Protein AF-A0A9P5WYQ6-F1 (afdb_monomer_lite)

Sequence (105 aa):
MDPIFLPGVKANDLASFIHWFFHLNFDKNTMSEMSEDILMGILVMSCHWGMQDGEAFIKANIKCTVSLSHFLELGGRFKIKEWIGLASQLLISSPLALLKMDNIE

Organism: NCBI:txid1400762

Radius of gyration: 15.63 Å; chains: 1; bounding box: 40×32×45 Å

Secondary structure (DSSP, 8-state):
-PPPP-TT--HHHHHHHHHIIIIITT-GGG-S---HHHHHHHHHHHHHHT-HHHHHHHHHH--TTS-HHHHHHHHHHTT-HHHHHHHHHHHHH-TTHHHHSS---

pLDDT: mean 75.09, std 14.21, range [36.53, 92.25]

Foldseek 3Di:
DDDDDDPPQDPQLVVLQVCCVPPVVPDVPVPDDDDPSSLVSLLVVCLVVVPVVSVVVSVVNVDPLDQLVVLCVCCVVSVVVVSVVVSVVVCVVPVCSNVPSVPDD

Structure (mmCIF, N/CA/C/O backbone):
data_AF-A0A9P5WYQ6-F1
#
_entry.id   AF-A0A9P5WYQ6-F1
#
loop_
_atom_site.group_PDB
_atom_site.id
_atom_site.type_symbol
_atom_site.label_atom_id
_atom_site.label_alt_id
_atom_site.label_comp_id
_atom_site.label_asym_id
_atom_site.label_entity_id
_atom_site.label_seq_id
_atom_site.pdbx_PDB_ins_code
_atom_site.Cartn_x
_atom_site.Cartn_y
_atom_site.Cartn_z
_atom_site.occupancy
_atom_site.B_iso_or_equiv
_atom_site.auth_seq_id
_atom_site.auth_comp_id
_atom_site.auth_asym_id
_atom_site.auth_atom_id
_atom_site.pdbx_PDB_model_num
ATOM 1 N N . MET A 1 1 ? 15.643 -6.422 -27.389 1.00 61.56 1 MET A N 1
ATOM 2 C CA . MET A 1 1 ? 14.795 -6.567 -26.191 1.00 61.56 1 MET A CA 1
ATOM 3 C C . MET A 1 1 ? 13.395 -6.208 -26.609 1.00 61.56 1 MET A C 1
ATOM 5 O O . MET A 1 1 ? 13.224 -5.129 -27.165 1.00 61.56 1 MET A O 1
ATOM 9 N N . ASP A 1 2 ? 12.442 -7.097 -26.367 1.00 80.94 2 ASP A N 1
ATOM 10 C CA . ASP A 1 2 ? 11.032 -6.787 -26.576 1.00 80.94 2 ASP A CA 1
ATOM 11 C C . ASP A 1 2 ? 10.518 -5.953 -25.394 1.00 80.94 2 ASP A C 1
ATOM 13 O O . ASP A 1 2 ? 10.914 -6.209 -24.251 1.00 80.94 2 ASP A O 1
ATOM 17 N N . PRO A 1 3 ? 9.690 -4.924 -25.638 1.00 82.50 3 PRO A N 1
ATOM 18 C CA . PRO A 1 3 ? 9.161 -4.093 -24.569 1.00 82.50 3 PRO A CA 1
ATOM 19 C C . PRO A 1 3 ? 8.214 -4.904 -23.680 1.00 82.50 3 PRO A C 1
ATOM 21 O O . PRO A 1 3 ? 7.327 -5.606 -24.166 1.00 82.50 3 PRO A O 1
ATOM 24 N N . ILE A 1 4 ? 8.377 -4.772 -22.364 1.00 82.88 4 ILE A N 1
ATOM 25 C CA . ILE A 1 4 ? 7.448 -5.350 -21.391 1.00 82.88 4 ILE A CA 1
ATOM 26 C C . ILE A 1 4 ? 6.273 -4.387 -21.230 1.00 82.88 4 ILE A C 1
ATOM 28 O O . ILE A 1 4 ? 6.453 -3.238 -20.826 1.00 82.88 4 ILE A O 1
ATOM 32 N N . PHE A 1 5 ? 5.067 -4.860 -21.540 1.00 84.19 5 PHE A N 1
ATOM 33 C CA . PHE A 1 5 ? 3.835 -4.109 -21.326 1.00 84.19 5 PHE A CA 1
ATOM 34 C C . PHE A 1 5 ? 3.215 -4.485 -19.978 1.00 84.19 5 PHE A C 1
ATOM 36 O O . PHE A 1 5 ? 3.000 -5.663 -19.699 1.00 84.19 5 PHE A O 1
ATOM 43 N N . LEU A 1 6 ? 2.912 -3.478 -19.157 1.00 84.50 6 LEU A N 1
ATOM 44 C CA . LEU A 1 6 ? 2.290 -3.636 -17.842 1.00 84.50 6 LEU A CA 1
ATOM 45 C C . LEU A 1 6 ? 0.842 -3.113 -17.894 1.00 84.50 6 LEU A C 1
ATOM 47 O O . LEU A 1 6 ? 0.600 -1.937 -17.610 1.00 84.50 6 LEU A O 1
ATOM 51 N N . PRO A 1 7 ? -0.134 -3.942 -18.308 1.00 83.50 7 PRO A N 1
ATOM 52 C CA . PRO A 1 7 ? -1.523 -3.512 -18.415 1.00 83.50 7 PRO A CA 1
ATOM 53 C C . PRO A 1 7 ? -2.092 -3.132 -17.044 1.00 83.50 7 PRO A C 1
ATOM 55 O O . PRO A 1 7 ? -1.958 -3.873 -16.074 1.00 83.50 7 PRO A O 1
ATOM 58 N N . GLY A 1 8 ? -2.775 -1.987 -16.978 1.00 82.69 8 GLY A N 1
ATOM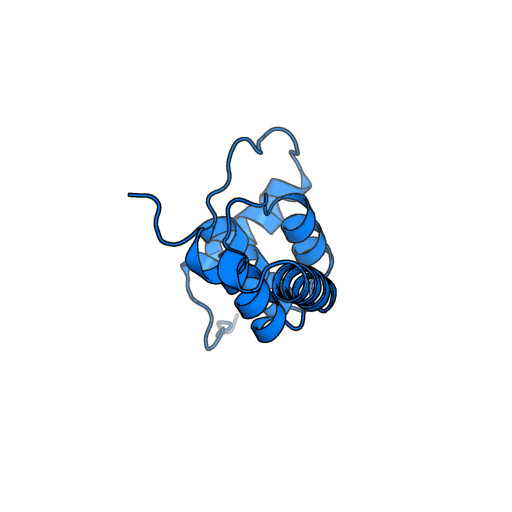 59 C CA . GLY A 1 8 ? -3.462 -1.530 -15.764 1.00 82.69 8 GLY A CA 1
ATOM 60 C C . GLY A 1 8 ? -2.561 -0.883 -14.707 1.00 82.69 8 GLY A C 1
ATOM 61 O O . GLY A 1 8 ? -3.066 -0.484 -13.661 1.00 82.69 8 GLY A O 1
ATOM 62 N N . VAL A 1 9 ? -1.262 -0.735 -14.981 1.00 86.19 9 VAL A N 1
ATOM 63 C CA . VAL A 1 9 ? -0.319 -0.025 -14.111 1.00 86.19 9 VAL A CA 1
ATOM 64 C C . VAL A 1 9 ? -0.236 1.440 -14.528 1.00 86.19 9 VAL A C 1
ATOM 66 O O . VAL A 1 9 ? 0.001 1.752 -15.698 1.00 86.19 9 VAL A O 1
ATOM 69 N N . LYS A 1 10 ? -0.410 2.361 -13.575 1.00 89.81 10 LYS A N 1
ATOM 70 C CA . LYS A 1 10 ? -0.160 3.784 -13.824 1.00 89.81 10 LYS A CA 1
ATOM 71 C C . LYS A 1 10 ? 1.342 4.057 -13.778 1.00 89.81 10 LYS A C 1
ATOM 73 O O . LYS A 1 10 ? 2.054 3.515 -12.937 1.00 89.81 10 LYS A O 1
ATOM 78 N N . ALA A 1 11 ? 1.810 4.960 -14.638 1.00 89.62 11 ALA A N 1
ATOM 79 C CA . ALA A 1 11 ? 3.223 5.341 -14.691 1.00 89.62 11 ALA A CA 1
ATOM 80 C C . ALA A 1 11 ? 3.744 5.873 -13.342 1.00 89.62 11 ALA A C 1
ATOM 82 O O . ALA A 1 11 ? 4.863 5.551 -12.954 1.00 89.62 11 ALA A O 1
ATOM 83 N N . ASN A 1 12 ? 2.919 6.629 -12.611 1.00 90.50 12 ASN A N 1
ATOM 84 C CA . ASN A 1 12 ? 3.286 7.169 -11.301 1.00 90.50 12 ASN A CA 1
ATOM 85 C C . ASN A 1 12 ? 3.459 6.065 -10.247 1.00 90.50 12 ASN A C 1
ATOM 87 O O . ASN A 1 12 ? 4.418 6.115 -9.484 1.00 90.50 12 ASN A O 1
ATOM 91 N N . ASP A 1 13 ? 2.591 5.047 -10.245 1.00 89.94 13 ASP A N 1
ATOM 92 C CA . ASP A 1 13 ? 2.686 3.922 -9.304 1.00 89.94 13 ASP A CA 1
ATOM 93 C C . ASP A 1 13 ? 3.991 3.149 -9.530 1.00 89.94 13 ASP A C 1
ATOM 95 O O . ASP A 1 13 ? 4.731 2.850 -8.590 1.00 89.94 13 ASP A O 1
ATOM 99 N N . LEU A 1 14 ? 4.320 2.907 -10.805 1.00 91.38 14 LEU A N 1
ATOM 100 C CA . LEU A 1 14 ? 5.574 2.278 -11.205 1.00 91.38 14 LEU A CA 1
ATOM 101 C C . LEU A 1 14 ? 6.792 3.127 -10.820 1.00 91.38 14 LEU A C 1
ATOM 103 O O . LEU A 1 14 ? 7.770 2.585 -10.314 1.00 91.38 14 LEU A O 1
ATOM 107 N N . ALA A 1 15 ? 6.747 4.442 -11.037 1.00 90.75 15 ALA A N 1
ATOM 108 C CA . ALA A 1 15 ? 7.846 5.341 -10.693 1.00 90.75 15 ALA A CA 1
ATOM 109 C C . ALA A 1 15 ? 8.108 5.368 -9.178 1.00 90.75 15 ALA A C 1
ATOM 111 O O . ALA A 1 15 ? 9.256 5.206 -8.761 1.00 90.75 15 ALA A O 1
ATOM 112 N N . SER A 1 16 ? 7.056 5.489 -8.362 1.00 88.69 16 SER A N 1
ATOM 113 C CA . SER A 1 16 ? 7.141 5.420 -6.898 1.00 88.69 16 SER A CA 1
ATOM 114 C C . SER A 1 16 ? 7.720 4.089 -6.428 1.00 88.69 16 SER A C 1
ATOM 116 O O . SER A 1 16 ? 8.610 4.064 -5.577 1.00 88.69 16 SER A O 1
ATOM 118 N N . PHE A 1 17 ? 7.274 2.980 -7.024 1.00 90.56 17 PHE A N 1
ATOM 119 C CA . PHE A 1 17 ? 7.800 1.660 -6.704 1.00 90.56 17 PHE A CA 1
ATOM 120 C C . PHE A 1 17 ? 9.274 1.502 -7.090 1.00 90.56 17 PHE A C 1
ATOM 122 O O . PHE A 1 17 ? 10.061 1.036 -6.275 1.00 90.56 17 PHE A O 1
ATOM 129 N N . ILE A 1 18 ? 9.671 1.888 -8.307 1.00 90.44 18 ILE A N 1
ATOM 130 C CA . ILE A 1 18 ? 11.064 1.791 -8.773 1.00 90.44 18 ILE A CA 1
ATOM 131 C C . ILE A 1 18 ? 11.971 2.637 -7.882 1.00 90.44 18 ILE A C 1
ATOM 133 O O . ILE A 1 18 ? 13.019 2.164 -7.444 1.00 90.44 18 ILE A O 1
ATOM 137 N N . HIS A 1 19 ? 11.548 3.863 -7.571 1.00 87.06 19 HIS A N 1
ATOM 138 C CA . HIS A 1 19 ? 12.273 4.740 -6.663 1.00 87.06 19 HIS A CA 1
ATOM 139 C C . HIS A 1 19 ? 12.468 4.072 -5.295 1.00 87.06 19 HIS A C 1
ATOM 141 O O . HIS A 1 19 ? 13.582 4.040 -4.775 1.00 87.06 19 HIS A O 1
ATOM 147 N N . TRP A 1 20 ? 11.417 3.465 -4.738 1.00 87.69 20 TRP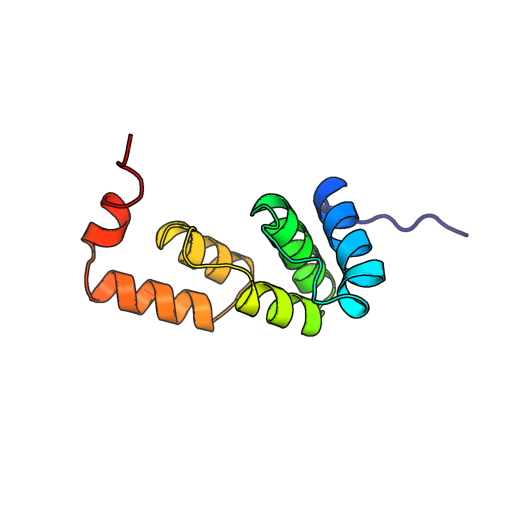 A N 1
ATOM 148 C CA . TRP A 1 20 ? 11.524 2.705 -3.496 1.00 87.69 20 TRP A CA 1
ATOM 149 C C . TRP A 1 20 ? 12.457 1.501 -3.607 1.00 87.69 20 TRP A C 1
ATOM 151 O O . TRP A 1 20 ? 13.383 1.364 -2.808 1.00 87.69 20 TRP A O 1
ATOM 161 N N . PHE A 1 21 ? 12.273 0.670 -4.625 1.00 87.44 21 PHE A N 1
ATOM 162 C CA . PHE A 1 21 ? 13.004 -0.578 -4.790 1.00 87.44 21 PHE A CA 1
ATOM 163 C C . PHE A 1 21 ? 14.519 -0.356 -4.909 1.00 87.44 21 PHE A C 1
ATOM 165 O O . PHE A 1 21 ? 15.304 -1.085 -4.299 1.00 87.44 21 PHE A O 1
ATOM 172 N N . PHE A 1 22 ? 14.932 0.676 -5.654 1.00 84.25 22 PHE A N 1
ATOM 173 C CA . PHE A 1 22 ? 16.346 0.971 -5.886 1.00 84.25 22 PHE A CA 1
ATOM 174 C C . PHE A 1 22 ? 16.987 1.888 -4.838 1.00 84.25 22 PHE A C 1
ATOM 176 O O . PHE A 1 22 ? 18.209 1.845 -4.694 1.00 84.25 22 PHE A O 1
ATOM 183 N N . HIS A 1 23 ? 16.221 2.706 -4.107 1.00 72.56 23 HIS A N 1
ATOM 184 C CA . HIS A 1 23 ? 16.799 3.713 -3.203 1.00 72.56 23 HIS A CA 1
ATOM 185 C C . HIS A 1 23 ? 16.443 3.526 -1.725 1.00 72.56 23 HIS A C 1
ATOM 187 O O . HIS A 1 23 ? 17.267 3.825 -0.864 1.00 72.56 23 HIS A O 1
ATOM 193 N N . LEU A 1 24 ? 15.277 2.967 -1.393 1.00 63.25 24 LEU A N 1
ATOM 194 C CA . LEU A 1 24 ? 14.826 2.846 0.002 1.00 63.25 24 LEU A CA 1
ATOM 195 C C . LEU A 1 24 ? 15.309 1.575 0.709 1.00 63.25 24 LEU A C 1
ATOM 197 O O . LEU A 1 24 ? 15.256 1.504 1.934 1.00 63.25 24 LEU A O 1
ATOM 201 N N . ASN A 1 25 ? 15.889 0.621 -0.025 1.00 56.34 25 ASN A N 1
ATOM 202 C CA . ASN A 1 25 ? 16.661 -0.468 0.581 1.00 56.34 25 ASN A CA 1
ATOM 203 C C . ASN A 1 25 ? 18.007 -0.006 1.177 1.00 56.34 25 ASN A C 1
ATOM 205 O O . ASN A 1 25 ? 18.611 -0.756 1.943 1.00 56.34 25 ASN A O 1
ATOM 209 N N . PHE A 1 26 ? 18.479 1.207 0.853 1.00 50.28 26 PHE A N 1
ATOM 210 C CA . PHE A 1 26 ? 19.831 1.660 1.197 1.00 50.28 26 PHE A CA 1
ATOM 211 C C . PHE A 1 26 ? 19.897 2.775 2.243 1.00 50.28 26 PHE A C 1
ATOM 213 O O . PHE A 1 26 ? 20.902 2.845 2.948 1.00 50.28 26 PHE A O 1
ATOM 220 N N . ASP A 1 27 ? 18.859 3.600 2.406 1.00 53.06 27 ASP A N 1
ATOM 221 C CA . ASP A 1 27 ? 18.911 4.712 3.360 1.00 53.06 27 ASP A CA 1
ATOM 222 C C . ASP A 1 27 ? 17.594 4.889 4.132 1.00 53.06 27 ASP A C 1
ATOM 224 O O . ASP A 1 27 ? 16.592 5.400 3.634 1.00 53.06 27 ASP A O 1
ATOM 228 N N . LYS A 1 28 ? 17.590 4.428 5.389 1.00 52.97 28 LYS A N 1
ATOM 229 C CA . LYS A 1 28 ? 16.430 4.504 6.295 1.00 52.97 28 LYS A CA 1
ATOM 230 C C . LYS A 1 28 ? 16.201 5.919 6.843 1.00 52.97 28 LYS A C 1
ATOM 232 O O . LYS A 1 28 ? 15.136 6.183 7.395 1.00 52.97 28 LYS A O 1
ATOM 237 N N . ASN A 1 29 ? 17.179 6.819 6.702 1.00 48.97 29 ASN A N 1
ATOM 238 C CA . ASN A 1 29 ? 17.143 8.163 7.286 1.00 48.97 29 ASN A CA 1
ATOM 239 C C . ASN A 1 29 ? 16.481 9.213 6.381 1.00 48.97 29 ASN A C 1
ATOM 241 O O . ASN A 1 29 ? 16.220 10.322 6.837 1.00 48.97 29 ASN A O 1
ATOM 245 N N . THR A 1 30 ? 16.159 8.880 5.128 1.00 51.12 30 THR A N 1
ATOM 246 C CA . THR A 1 30 ? 15.481 9.796 4.191 1.00 51.12 30 THR A CA 1
ATOM 247 C C . THR A 1 30 ? 13.955 9.840 4.382 1.00 51.12 30 THR A C 1
ATOM 249 O O . THR A 1 30 ? 13.257 10.527 3.643 1.00 51.12 30 THR A O 1
ATOM 252 N N . MET A 1 31 ? 13.410 9.118 5.369 1.00 54.12 31 MET A N 1
ATOM 253 C CA . MET A 1 31 ? 11.966 9.001 5.618 1.00 54.12 31 MET A CA 1
ATOM 254 C C . MET A 1 31 ? 11.413 10.067 6.574 1.00 54.12 31 MET A C 1
ATOM 256 O O . MET A 1 31 ? 10.785 9.746 7.585 1.00 54.12 31 MET A O 1
ATOM 260 N N . SER A 1 32 ? 11.581 11.345 6.244 1.00 51.25 32 SER A N 1
ATOM 261 C CA . SER A 1 32 ? 10.648 12.360 6.743 1.00 51.25 32 SER A CA 1
ATOM 262 C C . SER A 1 32 ? 9.588 12.606 5.668 1.00 51.25 32 SER A C 1
ATOM 264 O O . SER A 1 32 ? 9.874 13.236 4.659 1.00 51.25 32 SER A O 1
ATOM 266 N N . GLU A 1 33 ? 8.388 12.063 5.898 1.00 60.00 33 GLU A N 1
ATOM 267 C CA . GLU A 1 33 ? 7.135 12.361 5.177 1.00 60.00 33 GLU A CA 1
ATOM 268 C C . GLU A 1 33 ? 7.101 11.976 3.685 1.00 60.00 33 GLU A C 1
ATOM 270 O O . GLU A 1 33 ? 7.126 12.819 2.793 1.00 60.00 33 GLU A O 1
ATOM 275 N N . MET A 1 34 ? 6.960 10.675 3.393 1.00 71.88 34 MET A N 1
ATOM 276 C CA . MET A 1 34 ? 6.427 10.271 2.083 1.00 71.88 34 MET A CA 1
ATOM 277 C C . MET A 1 34 ? 4.940 10.590 2.010 1.00 71.88 34 MET A C 1
ATOM 279 O O . MET A 1 34 ? 4.203 10.306 2.956 1.00 71.88 34 MET A O 1
ATOM 283 N N . SER A 1 35 ? 4.505 11.139 0.875 1.00 79.75 35 SER A N 1
ATOM 284 C CA . SER A 1 35 ? 3.084 11.341 0.616 1.00 79.75 35 SER A CA 1
ATOM 285 C C . SER A 1 35 ? 2.352 10.004 0.489 1.00 79.75 35 SER A C 1
ATOM 287 O O . SER A 1 35 ? 2.930 8.979 0.113 1.00 79.75 35 SER A O 1
ATOM 289 N N . GLU A 1 36 ? 1.053 10.029 0.775 1.00 79.19 36 GLU A N 1
ATOM 290 C CA . GLU A 1 36 ? 0.176 8.868 0.635 1.00 79.19 36 GLU A CA 1
ATOM 291 C C . GLU A 1 36 ? 0.206 8.298 -0.789 1.00 79.19 36 GLU A C 1
ATOM 293 O O . GLU A 1 36 ? 0.336 7.090 -0.953 1.00 79.19 36 GLU A O 1
ATOM 298 N N . ASP A 1 37 ? 0.220 9.154 -1.815 1.00 80.94 37 ASP A N 1
ATOM 299 C CA . ASP A 1 37 ? 0.308 8.737 -3.221 1.00 80.94 37 ASP A CA 1
ATOM 300 C C . ASP A 1 37 ? 1.557 7.893 -3.519 1.00 80.94 37 ASP A C 1
ATOM 302 O O . ASP A 1 37 ? 1.499 6.922 -4.277 1.00 80.94 37 ASP A O 1
ATOM 306 N N . ILE A 1 38 ? 2.697 8.231 -2.905 1.00 85.62 38 ILE A N 1
ATOM 307 C CA . ILE A 1 38 ? 3.941 7.467 -3.069 1.00 85.62 38 ILE A CA 1
ATOM 308 C C . ILE A 1 38 ? 3.796 6.096 -2.407 1.00 85.62 38 ILE A C 1
ATOM 310 O O . ILE A 1 38 ? 4.111 5.075 -3.023 1.00 85.62 38 ILE A O 1
ATOM 314 N N . LEU A 1 39 ? 3.279 6.063 -1.176 1.00 85.69 39 LEU A N 1
ATOM 315 C CA . LEU A 1 39 ? 3.032 4.821 -0.441 1.00 85.69 39 LEU A CA 1
ATOM 316 C C . LEU A 1 39 ? 2.026 3.921 -1.178 1.00 85.69 39 LEU A C 1
ATOM 318 O O . LEU A 1 39 ? 2.228 2.709 -1.265 1.00 85.69 39 LEU A O 1
ATOM 322 N N . MET A 1 40 ? 0.982 4.499 -1.771 1.00 86.69 40 MET A N 1
ATOM 323 C CA . MET A 1 40 ? -0.010 3.766 -2.558 1.00 86.69 40 MET A CA 1
ATOM 324 C C . MET A 1 40 ? 0.573 3.206 -3.849 1.00 86.69 40 MET A C 1
ATOM 326 O O . MET A 1 40 ? 0.317 2.045 -4.168 1.00 86.69 40 MET A O 1
ATOM 330 N N . GLY A 1 41 ? 1.412 3.969 -4.553 1.00 88.69 41 GLY A N 1
ATOM 331 C CA . GLY A 1 41 ? 2.115 3.472 -5.735 1.00 88.69 41 GLY A CA 1
ATOM 332 C C . GLY A 1 41 ? 2.989 2.253 -5.425 1.00 88.69 41 GLY A C 1
ATOM 333 O O . GLY A 1 41 ? 2.936 1.240 -6.127 1.00 88.69 41 GLY A O 1
ATOM 334 N N . ILE A 1 42 ? 3.728 2.309 -4.312 1.00 89.81 42 ILE A N 1
ATOM 335 C CA . ILE A 1 42 ? 4.538 1.184 -3.827 1.00 89.81 42 ILE A CA 1
ATOM 336 C C . ILE A 1 42 ? 3.645 -0.014 -3.480 1.00 89.81 42 ILE A C 1
ATOM 338 O O . ILE A 1 42 ? 3.958 -1.132 -3.891 1.00 89.81 42 ILE A O 1
ATOM 342 N N . LEU A 1 43 ? 2.530 0.192 -2.769 1.00 88.88 43 LEU A N 1
ATOM 343 C CA . LEU A 1 43 ? 1.606 -0.885 -2.400 1.00 88.88 43 LEU A CA 1
ATOM 344 C C . LEU A 1 43 ? 1.009 -1.577 -3.632 1.00 88.88 43 LEU A C 1
ATOM 346 O O . LEU A 1 43 ? 1.046 -2.803 -3.723 1.00 88.88 43 LEU A O 1
ATOM 350 N N . VAL A 1 44 ? 0.505 -0.799 -4.595 1.00 89.75 44 VAL A N 1
ATOM 351 C CA . VAL A 1 44 ? -0.098 -1.304 -5.839 1.00 89.75 44 VAL A CA 1
ATOM 352 C C . VAL A 1 44 ? 0.864 -2.238 -6.559 1.00 89.75 44 VAL A C 1
ATOM 354 O O . VAL A 1 44 ? 0.499 -3.366 -6.896 1.00 89.75 44 VAL A O 1
ATOM 357 N N . MET A 1 45 ? 2.099 -1.786 -6.766 1.00 92.25 45 MET A N 1
ATOM 358 C CA . MET A 1 45 ? 3.103 -2.555 -7.492 1.00 92.25 45 MET A CA 1
ATOM 359 C C . MET A 1 45 ? 3.607 -3.753 -6.690 1.00 92.25 45 MET A C 1
ATOM 361 O O . MET A 1 45 ? 3.781 -4.831 -7.256 1.00 92.25 45 MET A O 1
ATOM 365 N N . SER A 1 46 ? 3.758 -3.602 -5.371 1.00 90.69 46 SER A N 1
ATOM 366 C CA . SER A 1 46 ? 4.142 -4.704 -4.483 1.00 90.69 46 SER A CA 1
ATOM 367 C C . SER A 1 46 ? 3.116 -5.830 -4.532 1.00 90.69 46 SER A C 1
ATOM 369 O O . SER A 1 46 ? 3.490 -6.985 -4.717 1.00 90.69 46 SER A O 1
ATOM 371 N N . CYS A 1 47 ? 1.822 -5.509 -4.475 1.00 87.94 47 CYS A N 1
ATOM 372 C CA . CYS A 1 47 ? 0.766 -6.506 -4.617 1.00 87.94 47 CYS A CA 1
ATOM 373 C C . CYS A 1 47 ? 0.698 -7.084 -6.038 1.00 87.94 47 CYS A C 1
ATOM 375 O O . CYS A 1 47 ? 0.492 -8.286 -6.194 1.00 87.94 47 CYS A O 1
ATOM 377 N N . HIS A 1 48 ? 0.893 -6.261 -7.076 1.00 87.88 48 HIS A N 1
ATOM 378 C CA . HIS A 1 48 ? 0.897 -6.721 -8.469 1.00 87.88 48 HIS A CA 1
ATOM 379 C C . HIS A 1 48 ? 2.014 -7.743 -8.742 1.00 87.88 48 HIS A C 1
ATOM 381 O O . HIS A 1 48 ? 1.812 -8.689 -9.502 1.00 87.88 48 HIS A O 1
ATOM 387 N N . TRP A 1 49 ? 3.169 -7.587 -8.090 1.00 88.75 49 TRP A N 1
ATOM 388 C CA . TRP A 1 49 ? 4.330 -8.469 -8.239 1.00 88.75 49 TRP A CA 1
ATOM 389 C C . TRP A 1 49 ? 4.524 -9.473 -7.096 1.00 88.75 49 TRP A C 1
ATOM 391 O O . TRP A 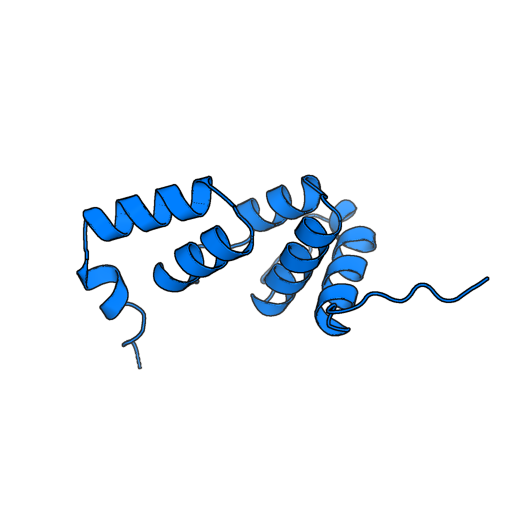1 49 ? 5.476 -10.250 -7.129 1.00 88.75 49 TRP A O 1
ATOM 401 N N . GLY A 1 50 ? 3.627 -9.506 -6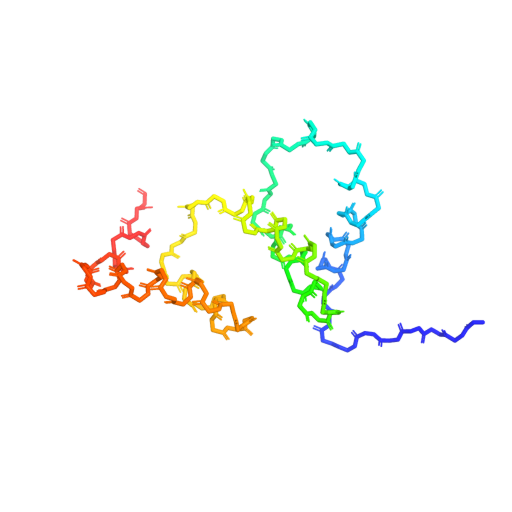.106 1.00 87.75 50 GLY A N 1
ATOM 402 C CA . GLY A 1 50 ? 3.699 -10.432 -4.970 1.00 87.75 50 GLY A CA 1
ATOM 403 C C . GLY A 1 50 ? 4.902 -10.198 -4.047 1.00 87.75 50 GLY A C 1
ATOM 404 O O . GLY A 1 50 ? 5.444 -11.147 -3.482 1.00 87.75 50 GLY A O 1
ATOM 405 N N . MET A 1 51 ? 5.347 -8.949 -3.912 1.00 89.50 51 MET A N 1
ATOM 406 C CA . MET A 1 51 ? 6.529 -8.576 -3.139 1.00 89.50 51 MET A CA 1
ATOM 407 C C . MET A 1 51 ? 6.189 -8.241 -1.685 1.00 89.50 51 MET A C 1
ATOM 409 O O . MET A 1 51 ? 5.747 -7.139 -1.362 1.00 89.50 51 MET A O 1
ATOM 413 N N . GLN A 1 52 ? 6.478 -9.189 -0.793 1.00 87.06 52 GLN A N 1
ATOM 414 C CA . GLN A 1 52 ? 6.173 -9.081 0.637 1.00 87.06 52 GLN A CA 1
ATOM 415 C C . GLN A 1 52 ? 6.943 -7.958 1.345 1.00 87.06 52 GLN A C 1
ATOM 417 O O . GLN A 1 52 ? 6.391 -7.314 2.236 1.00 87.06 52 GLN A O 1
ATOM 422 N N . ASP A 1 53 ? 8.183 -7.680 0.932 1.00 86.31 53 ASP A N 1
ATOM 423 C CA . ASP A 1 53 ? 8.999 -6.615 1.532 1.00 86.31 53 ASP A CA 1
ATOM 424 C C . ASP A 1 53 ? 8.365 -5.232 1.343 1.00 86.31 53 ASP A C 1
ATOM 426 O O . ASP A 1 53 ? 8.401 -4.392 2.244 1.00 86.31 53 ASP A O 1
ATOM 430 N N . GLY A 1 54 ? 7.724 -5.012 0.191 1.00 86.62 54 GLY A N 1
ATOM 431 C CA . GLY A 1 54 ? 6.991 -3.782 -0.089 1.00 86.62 54 GLY A CA 1
ATOM 432 C C . GLY A 1 54 ? 5.735 -3.660 0.764 1.00 86.62 54 GLY A C 1
ATOM 433 O O . GLY A 1 54 ? 5.496 -2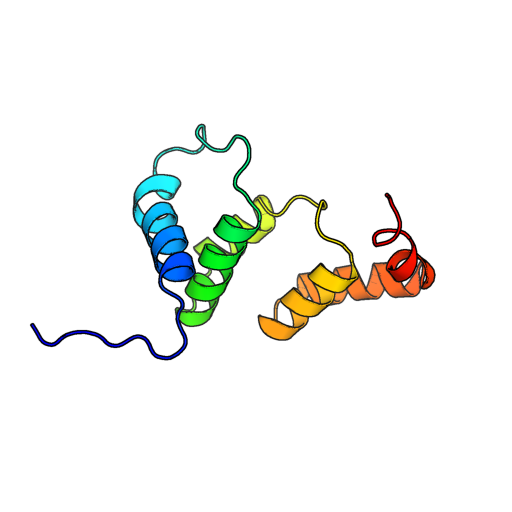.616 1.365 1.00 86.62 54 GLY A O 1
ATOM 434 N N . GLU A 1 55 ? 4.976 -4.745 0.925 1.00 85.25 55 GLU A N 1
ATOM 435 C CA . GLU A 1 55 ? 3.823 -4.758 1.833 1.00 85.25 55 GLU A CA 1
ATOM 436 C C . GLU A 1 55 ? 4.233 -4.472 3.287 1.00 85.25 55 GLU A C 1
ATOM 438 O O . GLU A 1 55 ? 3.585 -3.677 3.970 1.00 85.25 55 GLU A O 1
ATOM 443 N N . ALA A 1 56 ? 5.325 -5.079 3.762 1.00 83.94 56 ALA A N 1
ATOM 444 C CA . ALA A 1 56 ? 5.853 -4.850 5.105 1.00 83.94 56 ALA A CA 1
ATOM 445 C C . ALA A 1 56 ? 6.316 -3.398 5.298 1.00 83.94 56 ALA A C 1
ATOM 447 O O . ALA A 1 56 ? 6.009 -2.780 6.321 1.00 83.94 56 ALA A O 1
ATOM 448 N N . PHE A 1 57 ? 6.998 -2.833 4.298 1.00 85.50 57 PHE A N 1
ATOM 449 C CA . PHE A 1 57 ? 7.399 -1.431 4.295 1.00 85.50 57 PHE A CA 1
ATOM 450 C C . PHE A 1 57 ? 6.192 -0.495 4.410 1.00 85.50 57 PHE A C 1
ATOM 452 O O . PHE A 1 57 ? 6.210 0.431 5.222 1.00 85.50 57 PHE A O 1
ATOM 459 N N . ILE A 1 58 ? 5.125 -0.751 3.651 1.00 84.75 58 ILE A N 1
ATOM 460 C CA . ILE A 1 58 ? 3.911 0.068 3.700 1.00 84.75 58 ILE A CA 1
ATOM 461 C C . ILE A 1 58 ? 3.225 -0.033 5.054 1.00 84.75 58 ILE A C 1
ATOM 463 O O . ILE A 1 58 ? 2.883 0.997 5.627 1.00 84.75 58 ILE A O 1
ATOM 467 N N . LYS A 1 59 ? 3.098 -1.233 5.625 1.00 78.94 59 LYS A N 1
ATOM 468 C CA . LYS A 1 59 ? 2.524 -1.409 6.969 1.00 78.94 59 LYS A CA 1
ATOM 469 C C . LYS A 1 59 ? 3.280 -0.626 8.048 1.00 78.94 59 LYS A C 1
ATOM 471 O O . LYS A 1 59 ? 2.655 -0.164 8.995 1.00 78.94 59 LYS A O 1
ATOM 476 N N . ALA A 1 60 ? 4.596 -0.466 7.909 1.00 79.38 60 ALA A N 1
ATOM 477 C CA . ALA A 1 60 ? 5.410 0.298 8.853 1.00 79.38 60 ALA A CA 1
ATOM 478 C C . ALA A 1 60 ? 5.305 1.824 8.670 1.00 79.38 60 ALA A C 1
ATOM 480 O O . ALA A 1 60 ? 5.559 2.565 9.618 1.00 79.38 60 ALA A O 1
ATOM 481 N N . ASN A 1 61 ? 4.952 2.295 7.468 1.00 78.50 61 ASN A N 1
ATOM 482 C CA . ASN A 1 61 ? 5.044 3.711 7.095 1.00 78.50 61 ASN A CA 1
ATOM 483 C C . ASN A 1 61 ? 3.706 4.398 6.832 1.00 78.50 61 ASN A C 1
ATOM 485 O O . ASN A 1 61 ? 3.645 5.627 6.888 1.00 78.50 61 ASN A O 1
ATOM 489 N N . ILE A 1 62 ? 2.633 3.644 6.596 1.00 75.00 62 ILE A N 1
ATOM 490 C CA . ILE A 1 62 ? 1.284 4.197 6.540 1.00 75.00 62 ILE A CA 1
ATOM 491 C C . ILE A 1 62 ? 0.859 4.550 7.971 1.00 75.00 62 ILE A C 1
ATOM 493 O O . ILE A 1 62 ? 0.326 3.748 8.736 1.00 75.00 62 ILE A O 1
ATOM 497 N N . LYS A 1 63 ? 1.211 5.765 8.396 1.00 62.94 63 LYS A N 1
ATOM 498 C CA . LYS A 1 63 ? 0.733 6.318 9.664 1.00 62.94 63 LYS A CA 1
ATOM 499 C C . LYS A 1 63 ? -0.785 6.486 9.561 1.00 62.94 63 LYS A C 1
ATOM 501 O O . LYS A 1 63 ? -1.312 6.698 8.474 1.00 62.94 63 LYS A O 1
ATOM 506 N N . CYS A 1 64 ? -1.484 6.382 10.689 1.00 54.03 64 CYS A N 1
ATOM 507 C CA . CYS A 1 64 ? -2.946 6.443 10.820 1.00 54.03 64 CYS A CA 1
ATOM 508 C C . CYS A 1 64 ? -3.586 7.802 10.434 1.00 54.03 64 CYS A C 1
ATOM 510 O O . CYS A 1 64 ? -4.534 8.237 11.080 1.00 54.03 64 CYS A O 1
ATOM 512 N N . THR A 1 65 ? -3.054 8.508 9.438 1.00 52.25 65 THR A N 1
ATOM 513 C CA . THR A 1 65 ? -3.650 9.700 8.822 1.00 52.25 65 THR A CA 1
ATOM 514 C C . THR A 1 65 ? -4.791 9.348 7.877 1.00 52.25 65 THR A C 1
ATOM 516 O O . THR A 1 65 ? -5.636 10.195 7.616 1.00 52.25 65 THR A O 1
ATOM 519 N N . VAL A 1 66 ? -4.843 8.105 7.396 1.00 58.22 66 VAL A N 1
ATOM 520 C CA . VAL A 1 66 ? -5.904 7.642 6.502 1.00 58.22 66 VAL A CA 1
ATOM 521 C C . VAL A 1 66 ? -7.139 7.233 7.296 1.00 58.22 66 VAL A C 1
ATOM 523 O O . VAL A 1 66 ? -7.036 6.563 8.328 1.00 58.22 66 VAL A O 1
ATOM 526 N N . SER A 1 67 ? -8.314 7.652 6.827 1.00 69.50 67 SER A N 1
ATOM 527 C CA . SER A 1 67 ? -9.586 7.354 7.483 1.00 69.50 67 SER A CA 1
ATOM 528 C C . SER A 1 67 ? -9.836 5.841 7.565 1.00 69.50 67 SER A C 1
ATOM 530 O O . SER A 1 67 ? -9.323 5.038 6.780 1.00 69.50 67 SER A O 1
ATOM 532 N N . LEU A 1 68 ? -10.646 5.419 8.538 1.00 71.31 68 LEU A N 1
ATOM 533 C CA . LEU A 1 68 ? -10.969 3.999 8.743 1.00 71.31 68 LEU A CA 1
ATOM 534 C C . LEU A 1 68 ? -11.655 3.363 7.525 1.00 71.31 68 LEU A C 1
ATOM 536 O O . LEU A 1 68 ? -11.428 2.187 7.235 1.00 71.31 68 LEU A O 1
ATOM 540 N N . SER A 1 69 ? -12.471 4.141 6.808 1.00 73.19 69 SER A N 1
ATOM 541 C CA . SER A 1 69 ? -13.076 3.756 5.528 1.00 73.19 69 SER A CA 1
ATOM 542 C C . SER A 1 69 ? -12.007 3.433 4.492 1.00 73.19 69 SER A C 1
ATOM 544 O O . SER A 1 69 ? -12.092 2.400 3.830 1.00 73.19 69 SER A O 1
ATOM 546 N N . HIS A 1 70 ? -10.970 4.262 4.408 1.00 75.25 70 HIS A N 1
ATOM 547 C CA . HIS A 1 70 ? -9.875 4.062 3.474 1.00 75.25 70 HIS A CA 1
ATOM 548 C C . HIS A 1 70 ? -9.043 2.812 3.810 1.00 75.25 70 HIS A C 1
ATOM 550 O O . HIS A 1 70 ? -8.734 2.020 2.922 1.00 75.25 70 HIS A O 1
ATOM 556 N N . PHE A 1 71 ? -8.765 2.539 5.092 1.00 76.69 71 PHE A N 1
ATOM 557 C CA . PHE A 1 71 ? -8.117 1.281 5.500 1.00 76.69 71 PHE A CA 1
ATOM 558 C C . PHE A 1 71 ? -8.929 0.040 5.116 1.00 76.69 71 PHE A C 1
ATOM 560 O O . PHE A 1 71 ? -8.356 -0.967 4.689 1.00 76.69 71 PHE A O 1
ATOM 567 N N . LEU A 1 72 ? -10.256 0.098 5.260 1.00 77.12 72 LEU A N 1
ATOM 568 C CA . LEU A 1 72 ? -11.135 -0.999 4.864 1.00 77.12 72 LEU A CA 1
ATOM 569 C C . LEU A 1 72 ? -11.141 -1.189 3.342 1.00 77.12 72 LEU A C 1
ATOM 571 O O . LEU A 1 72 ? -11.048 -2.325 2.874 1.00 77.12 72 LEU A O 1
ATOM 575 N N . GLU A 1 73 ? -11.223 -0.095 2.581 1.00 82.12 73 GLU A N 1
ATOM 576 C CA . GLU A 1 73 ? -11.179 -0.120 1.118 1.00 82.12 73 GLU A CA 1
ATOM 577 C C . GLU A 1 73 ? -9.865 -0.732 0.623 1.00 82.12 73 GLU A C 1
ATOM 579 O O . GLU A 1 73 ? -9.884 -1.709 -0.131 1.00 82.12 73 GLU A O 1
ATOM 584 N N . LEU A 1 74 ? -8.725 -0.218 1.096 1.00 80.38 74 LEU A N 1
ATOM 585 C CA . LEU A 1 74 ? -7.405 -0.732 0.735 1.00 80.38 74 LEU A CA 1
ATOM 586 C C . LEU A 1 74 ? -7.240 -2.190 1.170 1.00 80.38 74 LEU A C 1
ATOM 588 O O . LEU A 1 74 ? -6.795 -3.027 0.383 1.00 80.38 74 LEU A O 1
ATOM 592 N N . GLY A 1 75 ? -7.649 -2.520 2.397 1.00 81.19 75 GLY A N 1
ATOM 593 C CA . GLY A 1 75 ? -7.617 -3.882 2.917 1.00 81.19 75 GLY A CA 1
ATOM 594 C C . GLY A 1 75 ? -8.405 -4.852 2.038 1.00 81.19 75 GLY A C 1
ATOM 595 O O . GLY A 1 75 ? -7.908 -5.932 1.718 1.00 81.19 75 GLY A O 1
ATOM 596 N N . GLY A 1 76 ? -9.598 -4.457 1.587 1.00 80.94 76 GLY A N 1
ATOM 597 C CA . GLY A 1 76 ? -10.417 -5.235 0.658 1.00 80.94 76 GLY A CA 1
ATOM 598 C C . GLY A 1 76 ? -9.782 -5.365 -0.727 1.00 80.94 76 GLY A C 1
ATOM 599 O O . GLY A 1 76 ? -9.651 -6.476 -1.246 1.00 80.94 76 GLY A O 1
ATOM 600 N N . ARG A 1 77 ? -9.339 -4.244 -1.306 1.00 82.56 77 ARG A N 1
ATOM 601 C CA . ARG A 1 77 ? -8.756 -4.171 -2.653 1.00 82.56 77 ARG A CA 1
ATOM 602 C C . ARG A 1 77 ? -7.475 -4.991 -2.786 1.00 82.56 77 ARG A C 1
ATOM 604 O O . ARG A 1 77 ? -7.305 -5.692 -3.782 1.00 82.56 77 ARG A O 1
ATOM 611 N N . PHE A 1 78 ? -6.608 -4.935 -1.780 1.00 82.06 78 PHE A N 1
ATOM 612 C CA . PHE A 1 78 ? -5.310 -5.615 -1.769 1.00 82.06 78 PHE A CA 1
ATOM 613 C C . PHE A 1 78 ? -5.306 -6.911 -0.946 1.00 82.06 78 PHE A C 1
ATOM 615 O O . PHE A 1 78 ? -4.271 -7.550 -0.800 1.00 82.06 78 PHE A O 1
ATOM 622 N N . LYS A 1 79 ? -6.467 -7.341 -0.431 1.00 81.88 79 LYS A N 1
ATOM 623 C CA . LYS A 1 79 ? -6.635 -8.557 0.390 1.00 81.88 79 LYS A CA 1
ATOM 624 C C . LYS A 1 79 ? -5.744 -8.591 1.646 1.00 81.88 79 LYS A C 1
ATOM 626 O O . LYS A 1 79 ? -5.372 -9.667 2.123 1.00 81.88 79 LYS A O 1
ATOM 631 N N . ILE A 1 80 ? -5.456 -7.430 2.233 1.00 80.31 80 ILE A N 1
ATOM 632 C CA . ILE A 1 80 ? -4.654 -7.294 3.455 1.00 80.31 80 ILE A CA 1
ATOM 633 C C . ILE A 1 80 ? -5.561 -7.535 4.668 1.00 80.31 80 ILE A C 1
ATOM 635 O O . ILE A 1 80 ? -6.198 -6.624 5.198 1.00 80.31 80 ILE A O 1
ATOM 639 N N . LYS A 1 81 ? -5.633 -8.795 5.115 1.00 80.12 81 LYS A N 1
ATOM 640 C CA . LYS A 1 81 ? -6.555 -9.238 6.182 1.00 80.12 81 LYS A CA 1
ATOM 641 C C . LYS A 1 81 ? -6.403 -8.473 7.495 1.00 80.12 81 LYS A C 1
ATOM 643 O O . LYS A 1 81 ? -7.397 -8.240 8.171 1.00 80.12 81 LYS A O 1
ATOM 648 N N . GLU A 1 82 ? -5.181 -8.091 7.850 1.00 78.44 82 GLU A N 1
ATOM 649 C CA . GLU A 1 82 ? -4.898 -7.328 9.071 1.00 78.44 82 GLU A CA 1
ATOM 650 C C . GLU A 1 82 ? -5.611 -5.973 9.060 1.00 78.44 82 GLU A C 1
ATOM 652 O O . GLU A 1 82 ? -6.223 -5.595 10.053 1.00 78.44 82 GLU A O 1
ATOM 657 N N . TRP A 1 83 ? -5.605 -5.279 7.919 1.00 81.88 83 TRP A N 1
ATOM 658 C CA . TRP A 1 83 ? -6.263 -3.979 7.772 1.00 81.88 83 TRP A CA 1
ATOM 659 C C . TRP A 1 83 ? -7.780 -4.114 7.781 1.00 81.88 83 TRP A C 1
ATOM 661 O O . TRP A 1 83 ? -8.455 -3.331 8.443 1.00 81.88 83 TRP A O 1
ATOM 671 N N . ILE A 1 84 ? -8.316 -5.158 7.139 1.00 79.38 84 ILE A N 1
ATOM 672 C CA . ILE A 1 84 ? -9.746 -5.484 7.226 1.00 79.38 84 ILE A CA 1
ATOM 673 C C . ILE A 1 84 ? -10.140 -5.751 8.683 1.00 79.38 84 ILE A C 1
ATOM 675 O O . ILE A 1 84 ? -11.157 -5.239 9.145 1.00 79.38 84 ILE A O 1
ATOM 679 N N . GLY A 1 85 ? -9.344 -6.537 9.413 1.00 78.44 85 GLY A N 1
ATOM 680 C CA . GLY A 1 85 ? -9.595 -6.873 10.813 1.00 78.44 85 GLY A CA 1
ATOM 681 C C . GLY A 1 85 ? -9.579 -5.645 11.720 1.00 78.44 85 GLY A C 1
ATOM 682 O O . GLY A 1 85 ? -10.526 -5.440 12.477 1.00 78.44 85 GLY A O 1
ATOM 683 N N . LEU A 1 86 ? -8.550 -4.804 11.595 1.00 75.56 86 LEU A N 1
ATOM 684 C CA . LEU A 1 86 ? -8.419 -3.554 12.348 1.00 75.56 86 LEU A CA 1
ATOM 685 C C . LEU A 1 86 ? -9.571 -2.591 12.047 1.00 75.56 86 LEU A C 1
ATOM 687 O O . LEU A 1 86 ? -10.239 -2.130 12.972 1.00 75.56 86 LEU A O 1
ATOM 691 N N . ALA A 1 87 ? -9.859 -2.341 10.767 1.00 75.38 87 ALA A N 1
ATOM 692 C CA . ALA A 1 87 ? -10.965 -1.477 10.373 1.00 75.38 87 ALA A CA 1
ATOM 693 C C . ALA A 1 87 ? -12.306 -2.025 10.885 1.00 75.38 87 ALA A C 1
ATOM 695 O O . ALA A 1 87 ? -13.083 -1.284 11.474 1.00 75.38 87 ALA A O 1
ATOM 696 N N . SER A 1 88 ? -12.551 -3.334 10.769 1.00 76.19 88 SER A N 1
ATOM 697 C CA . SER A 1 88 ? -13.783 -3.970 11.261 1.00 76.19 88 SER A CA 1
ATOM 698 C C . SER A 1 88 ? -13.949 -3.846 12.778 1.00 76.19 88 SER A C 1
ATOM 700 O O . SER A 1 88 ? -15.042 -3.548 13.252 1.00 76.19 88 SER A O 1
ATOM 702 N N . GLN A 1 89 ? -12.883 -4.033 13.561 1.00 74.88 89 GLN A N 1
ATOM 703 C CA . GLN A 1 89 ? -12.933 -3.863 15.020 1.00 74.88 89 GLN A CA 1
ATOM 704 C C . GLN A 1 89 ? -13.224 -2.411 15.422 1.00 74.88 89 GLN A C 1
ATOM 706 O O . GLN A 1 89 ? -13.990 -2.152 16.356 1.00 74.88 89 GLN A O 1
ATOM 711 N N . LEU A 1 90 ? -12.652 -1.454 14.693 1.00 69.50 90 LEU A N 1
ATOM 712 C CA . LEU A 1 90 ? -12.872 -0.028 14.929 1.00 69.50 90 LEU A CA 1
ATOM 713 C C . LEU A 1 90 ? -14.290 0.400 14.515 1.00 69.50 90 LEU A C 1
ATOM 715 O O . LEU A 1 90 ? -14.923 1.189 15.211 1.00 69.50 90 LEU A O 1
ATOM 719 N N . LEU A 1 91 ? -14.844 -0.215 13.468 1.00 70.81 91 LEU A N 1
ATOM 720 C CA . LEU A 1 91 ? -16.238 -0.043 13.054 1.00 70.81 91 LEU A CA 1
ATOM 721 C C . LEU A 1 91 ? -17.240 -0.579 14.070 1.00 70.81 91 LEU A C 1
ATOM 723 O O . LEU A 1 91 ? -18.250 0.067 14.337 1.00 70.81 91 LEU A O 1
ATOM 727 N N . ILE A 1 92 ? -16.964 -1.752 14.642 1.00 72.56 92 ILE A N 1
ATOM 728 C CA . ILE A 1 92 ? -17.817 -2.359 15.670 1.00 72.56 92 ILE A CA 1
ATOM 729 C C . ILE A 1 92 ? -17.808 -1.513 16.949 1.00 72.56 92 ILE A C 1
ATOM 731 O O . ILE A 1 92 ? -18.848 -1.351 17.582 1.00 72.56 92 ILE A O 1
ATOM 735 N N . SER A 1 93 ? -16.649 -0.969 17.334 1.00 69.75 93 SER A N 1
ATOM 736 C CA . SER A 1 93 ? -16.513 -0.181 18.568 1.00 69.75 93 SER A CA 1
ATOM 737 C C . SER A 1 93 ? -17.045 1.249 18.445 1.00 69.75 93 SER A C 1
ATOM 739 O O . SER A 1 93 ? -17.471 1.825 19.445 1.00 69.75 93 SER A O 1
ATOM 741 N N . SER A 1 94 ? -17.077 1.821 17.241 1.00 66.81 94 SER A N 1
ATOM 742 C CA . SER A 1 94 ? -17.711 3.113 16.984 1.00 66.81 94 SER A CA 1
ATOM 743 C C . SER A 1 94 ? -18.164 3.211 15.524 1.00 66.81 94 SER A C 1
ATOM 745 O O . SER A 1 94 ? -17.416 3.693 14.672 1.00 66.81 94 SER A O 1
ATOM 747 N N . PRO A 1 95 ? -19.415 2.831 15.208 1.00 64.50 95 PRO A N 1
ATOM 748 C CA . PRO A 1 95 ? -19.951 2.940 13.848 1.00 64.50 95 PRO A CA 1
ATOM 749 C C . PRO A 1 95 ? -19.915 4.380 13.306 1.00 64.50 95 PRO A C 1
ATOM 751 O O . PRO A 1 95 ? -19.766 4.606 12.109 1.00 64.50 95 PRO A O 1
ATOM 754 N N . LEU A 1 96 ? -19.993 5.369 14.206 1.00 60.34 96 LEU A N 1
ATOM 755 C CA . LEU A 1 96 ? -19.901 6.800 13.899 1.00 60.34 96 LEU A CA 1
ATOM 756 C C . LEU A 1 96 ? -18.469 7.276 13.602 1.00 60.34 96 LEU A C 1
ATOM 758 O O . LEU A 1 96 ? -18.303 8.396 13.122 1.00 60.34 96 LEU A O 1
ATOM 762 N N . ALA A 1 97 ? -17.435 6.471 13.871 1.00 57.31 97 ALA A N 1
ATOM 763 C CA . ALA A 1 97 ? -16.049 6.829 13.562 1.00 57.31 97 ALA A CA 1
ATOM 764 C C . ALA A 1 97 ? -15.794 6.943 12.050 1.00 57.31 97 ALA A C 1
ATOM 766 O O . ALA A 1 97 ? -14.916 7.700 11.650 1.00 57.31 97 ALA A O 1
ATOM 767 N N . LEU A 1 98 ? -16.612 6.284 11.218 1.00 53.97 98 LEU A N 1
ATOM 768 C CA . LEU A 1 98 ? -16.617 6.491 9.765 1.00 53.97 98 LEU A CA 1
ATOM 769 C C . LEU A 1 98 ? -17.045 7.899 9.356 1.00 53.97 98 LEU A C 1
ATOM 771 O O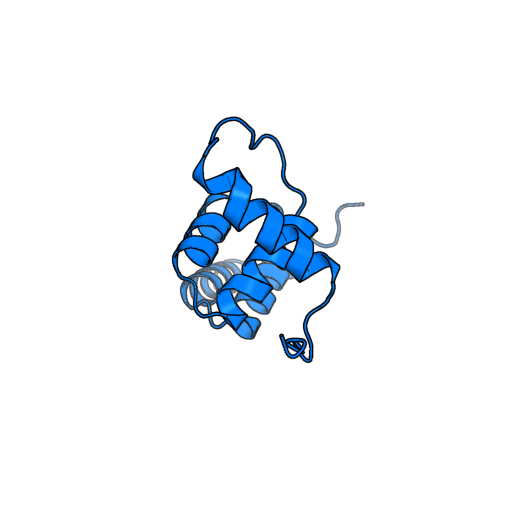 . LEU A 1 98 ? -16.552 8.422 8.372 1.00 53.97 98 LEU A O 1
ATOM 775 N N . LEU A 1 99 ? -17.974 8.503 10.097 1.00 52.97 99 LEU A N 1
ATOM 776 C CA . LEU A 1 99 ? -18.601 9.775 9.726 1.00 52.97 99 LEU A CA 1
ATOM 777 C C . LEU A 1 99 ? -17.890 10.992 10.334 1.00 52.97 99 LEU A C 1
ATOM 779 O O . LEU A 1 99 ? -18.170 12.126 9.949 1.00 52.97 99 LEU A O 1
ATOM 783 N N . LYS A 1 100 ? -17.008 10.773 11.319 1.00 48.31 100 LYS A N 1
ATOM 784 C CA . LYS A 1 100 ? -16.334 11.845 12.067 1.00 48.31 100 LYS A CA 1
ATOM 785 C C . LYS A 1 100 ? -14.982 12.271 11.495 1.00 48.31 100 LYS A C 1
ATOM 787 O O . LYS A 1 100 ? -14.546 13.363 11.833 1.00 48.31 100 LYS A O 1
ATOM 792 N N . MET A 1 101 ? -14.324 11.451 10.672 1.00 48.28 101 MET A N 1
ATOM 793 C CA . MET A 1 101 ? -13.015 11.808 10.098 1.00 48.28 101 MET A CA 1
ATOM 794 C C . MET A 1 101 ? -13.110 12.506 8.737 1.00 48.28 101 MET A C 1
ATOM 796 O O . MET A 1 101 ? -12.192 13.236 8.392 1.00 48.28 101 MET A O 1
ATOM 800 N N . ASP A 1 102 ? -14.237 12.379 8.029 1.00 46.69 102 ASP A N 1
ATOM 801 C CA . ASP A 1 102 ? -14.463 13.063 6.744 1.00 46.69 102 ASP A CA 1
ATOM 802 C C . ASP A 1 102 ? -15.090 14.471 6.910 1.00 46.69 102 ASP A C 1
ATOM 804 O O . ASP A 1 102 ? -15.369 15.142 5.923 1.00 46.69 102 ASP A O 1
ATOM 808 N N . ASN A 1 103 ? -15.315 14.929 8.154 1.00 39.91 103 ASN A N 1
ATOM 809 C CA . ASN A 1 103 ? -15.973 16.203 8.500 1.00 39.91 103 ASN A CA 1
ATOM 810 C C . ASN A 1 103 ? -15.101 17.105 9.398 1.00 39.91 103 ASN A C 1
ATOM 812 O O . ASN A 1 103 ? -15.579 17.648 10.397 1.00 39.91 103 ASN A O 1
ATOM 816 N N . ILE A 1 104 ? -13.815 17.248 9.083 1.00 40.59 104 ILE A N 1
ATOM 817 C CA . ILE A 1 104 ? -12.996 18.329 9.646 1.00 40.59 104 ILE A CA 1
ATOM 818 C C . ILE A 1 104 ? -12.615 19.242 8.479 1.00 40.59 104 ILE A C 1
ATOM 820 O O . ILE A 1 104 ? -11.658 18.963 7.761 1.00 40.59 104 ILE A O 1
ATOM 824 N N . GLU A 1 105 ? -13.442 20.271 8.270 1.00 36.53 105 GLU A N 1
ATOM 825 C CA . GLU A 1 105 ? -13.052 21.508 7.573 1.00 36.53 105 GLU A CA 1
ATOM 826 C C . GLU A 1 105 ? -12.011 22.283 8.395 1.00 36.53 105 GLU A C 1
ATOM 828 O O . GLU A 1 105 ? -12.126 22.288 9.647 1.00 36.53 105 GLU A O 1
#